Protein AF-A0A8C8S7E7-F1 (afdb_monomer_lite)

pLDDT: mean 85.09, std 15.63, range [33.44, 98.06]

Organism: NCBI:txid367368

Structure (mmCIF, N/CA/C/O backbone):
data_AF-A0A8C8S7E7-F1
#
_entry.id   AF-A0A8C8S7E7-F1
#
loop_
_atom_site.group_PDB
_atom_site.id
_atom_site.type_symbol
_atom_site.label_atom_id
_atom_site.label_alt_id
_atom_site.label_comp_id
_atom_site.label_asym_id
_atom_site.label_entity_id
_atom_site.label_seq_id
_atom_site.pdbx_PDB_ins_code
_atom_site.Cartn_x
_atom_site.Cartn_y
_atom_site.Cartn_z
_atom_site.occupancy
_atom_site.B_iso_or_equiv
_atom_site.auth_seq_id
_atom_site.auth_comp_id
_atom_site.auth_asym_id
_atom_site.auth_atom_id
_atom_site.pdbx_PDB_model_num
ATOM 1 N N . MET A 1 1 ? -9.403 21.729 17.748 1.00 33.44 1 MET A N 1
ATOM 2 C CA . MET A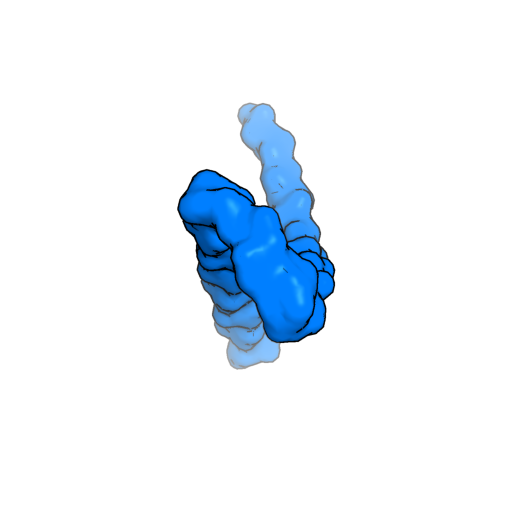 1 1 ? -10.374 21.210 16.764 1.00 33.44 1 MET A CA 1
ATOM 3 C C . MET A 1 1 ? -9.595 20.434 15.718 1.00 33.44 1 MET A C 1
ATOM 5 O O . MET A 1 1 ? -9.201 20.991 14.704 1.00 33.44 1 MET A O 1
ATOM 9 N N . THR A 1 2 ? -9.255 19.184 16.006 1.00 40.53 2 THR A N 1
ATOM 10 C CA . THR A 1 2 ? -8.729 18.282 14.983 1.00 40.53 2 THR A CA 1
ATOM 11 C C . THR A 1 2 ? -9.936 17.755 14.224 1.00 40.53 2 THR A C 1
ATOM 13 O O . THR A 1 2 ? -10.809 17.122 14.809 1.00 40.53 2 THR A O 1
ATOM 16 N N . ARG A 1 3 ? -10.038 18.106 12.940 1.00 52.16 3 ARG A N 1
ATOM 17 C CA . ARG A 1 3 ? -10.978 17.470 12.016 1.00 52.16 3 ARG A CA 1
ATOM 18 C C . ARG A 1 3 ? -10.711 15.967 12.106 1.00 52.16 3 ARG A C 1
ATOM 20 O O . ARG A 1 3 ? -9.581 15.563 11.835 1.00 52.16 3 ARG A O 1
ATOM 27 N N . GLY A 1 4 ? -11.690 15.197 12.585 1.00 53.31 4 GLY A N 1
ATOM 28 C CA . GLY A 1 4 ? -11.589 13.741 12.635 1.00 53.31 4 GLY A CA 1
ATOM 29 C C . GLY A 1 4 ? -11.188 13.249 11.252 1.00 53.31 4 GLY A C 1
ATOM 30 O O . GLY A 1 4 ? -11.745 13.710 10.255 1.00 53.31 4 GLY A O 1
ATOM 31 N N . LYS A 1 5 ? -10.145 12.423 11.176 1.00 55.38 5 LYS A N 1
ATOM 32 C CA . LYS A 1 5 ? -9.828 11.739 9.929 1.00 55.38 5 LYS A CA 1
ATOM 33 C C . LYS A 1 5 ? -10.990 10.780 9.676 1.00 55.38 5 LYS A C 1
ATOM 35 O O . LYS A 1 5 ? -11.255 9.924 10.510 1.00 55.38 5 LYS A O 1
ATOM 40 N N . GLU A 1 6 ? -11.718 10.956 8.582 1.00 60.19 6 GLU A N 1
ATOM 41 C CA . GLU A 1 6 ? -12.578 9.891 8.065 1.00 60.19 6 GLU A CA 1
ATOM 42 C C . GLU A 1 6 ? -11.642 8.837 7.468 1.00 60.19 6 GLU A C 1
ATOM 44 O O . GLU A 1 6 ? -11.185 8.963 6.332 1.00 60.19 6 GLU A O 1
ATOM 49 N N . GLU A 1 7 ? -11.267 7.851 8.280 1.00 66.88 7 GLU A N 1
ATOM 50 C CA . GLU A 1 7 ? -10.438 6.725 7.853 1.00 66.88 7 GLU A CA 1
ATOM 51 C C . GLU A 1 7 ? -11.322 5.768 7.051 1.00 66.88 7 GLU A C 1
ATOM 53 O O . GLU A 1 7 ? -12.151 5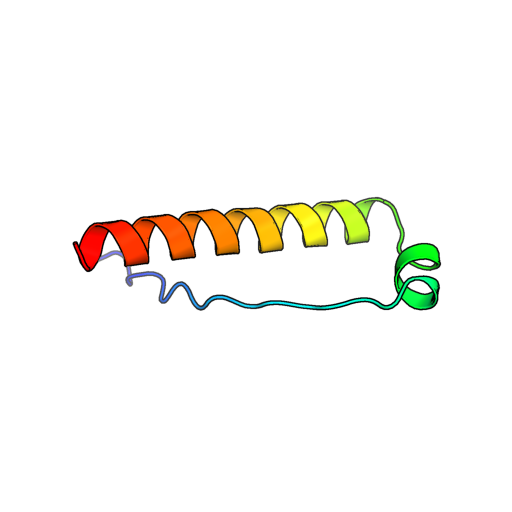.036 7.585 1.00 66.88 7 GLU A O 1
ATOM 58 N N . THR A 1 8 ? -11.216 5.859 5.725 1.00 73.31 8 THR A N 1
ATOM 59 C CA . THR A 1 8 ? -11.916 4.967 4.798 1.00 73.31 8 THR A CA 1
ATOM 60 C C . THR A 1 8 ? -10.973 3.837 4.422 1.00 73.31 8 THR A C 1
ATOM 62 O O . THR A 1 8 ? -9.870 4.096 3.950 1.00 73.31 8 THR A O 1
ATOM 65 N N . ILE A 1 9 ? -11.418 2.594 4.589 1.00 83.88 9 ILE A N 1
ATOM 66 C CA . ILE A 1 9 ? -10.671 1.411 4.152 1.00 83.88 9 ILE A CA 1
ATOM 67 C C . ILE A 1 9 ? -10.584 1.420 2.622 1.00 83.88 9 ILE A C 1
ATOM 69 O O . ILE A 1 9 ? -11.610 1.464 1.937 1.00 83.88 9 ILE A O 1
ATOM 73 N N . VAL A 1 10 ? -9.368 1.354 2.080 1.00 84.56 10 VAL A N 1
ATOM 74 C CA . VAL A 1 10 ? -9.125 1.337 0.630 1.00 84.56 10 VAL A CA 1
ATOM 75 C C . VAL A 1 10 ? -8.255 0.144 0.271 1.00 84.56 10 VAL A C 1
ATOM 77 O O . VAL A 1 10 ? -7.055 0.143 0.526 1.00 84.56 10 VAL A O 1
ATOM 80 N N . ALA A 1 11 ? -8.846 -0.863 -0.368 1.00 83.94 11 ALA A N 1
ATOM 81 C CA . ALA A 1 11 ? -8.115 -2.019 -0.869 1.00 83.94 11 ALA A CA 1
ATOM 82 C C . ALA A 1 11 ? -7.802 -1.857 -2.362 1.00 83.94 11 ALA A C 1
ATOM 84 O O . ALA A 1 11 ? -8.694 -1.631 -3.182 1.00 83.94 11 ALA A O 1
ATOM 85 N N . VAL A 1 12 ? -6.527 -2.004 -2.710 1.00 86.00 12 VAL A N 1
ATOM 86 C CA . VAL A 1 12 ? -6.059 -2.136 -4.094 1.00 86.00 12 VAL A CA 1
ATOM 87 C C . VAL A 1 12 ? -5.643 -3.584 -4.279 1.00 86.00 12 VAL A C 1
ATOM 89 O O . VAL A 1 12 ? -5.072 -4.167 -3.369 1.00 86.00 12 VAL A O 1
ATOM 92 N N . TYR A 1 13 ? -5.925 -4.184 -5.429 1.00 90.00 13 TYR A N 1
ATOM 93 C CA . TYR A 1 13 ? -5.532 -5.561 -5.711 1.00 90.00 13 TYR A CA 1
ATOM 94 C C . TYR A 1 13 ? -4.707 -5.600 -6.985 1.00 90.00 13 TYR A C 1
ATOM 96 O O . TYR A 1 13 ? -5.065 -4.970 -7.977 1.00 90.00 13 TYR A O 1
ATOM 104 N N . PHE A 1 14 ? -3.620 -6.364 -6.937 1.00 93.88 14 PHE A N 1
ATOM 105 C CA . PHE A 1 14 ? -2.760 -6.628 -8.078 1.00 93.88 14 PHE A CA 1
ATOM 106 C C . PHE A 1 14 ? -2.855 -8.106 -8.441 1.00 93.88 14 PHE A C 1
ATOM 108 O O . PHE A 1 14 ? -2.825 -8.975 -7.566 1.00 93.88 14 PHE A O 1
ATOM 115 N N . THR A 1 15 ? -2.935 -8.402 -9.733 1.00 97.19 15 THR A N 1
ATOM 116 C CA . THR A 1 15 ? -2.634 -9.744 -10.243 1.00 97.19 15 THR A CA 1
ATOM 117 C C . THR A 1 15 ? -1.147 -10.063 -10.051 1.00 97.19 15 THR A C 1
ATOM 119 O O . THR A 1 15 ? -0.330 -9.163 -9.860 1.00 97.19 15 THR A O 1
ATOM 122 N N . GLU A 1 16 ? -0.752 -11.336 -10.148 1.00 97.00 16 GLU A N 1
ATOM 123 C CA . GLU A 1 16 ? 0.669 -11.722 -10.051 1.00 97.00 16 GLU A CA 1
ATOM 124 C C . GLU A 1 16 ? 1.540 -11.017 -11.103 1.00 97.00 16 GLU A C 1
ATOM 126 O O . GLU A 1 16 ? 2.661 -10.597 -10.810 1.00 97.00 16 GLU A O 1
ATOM 131 N N . ALA A 1 17 ? 1.005 -10.842 -12.317 1.00 97.94 17 ALA A N 1
ATOM 132 C CA . ALA A 1 17 ? 1.683 -10.138 -13.398 1.00 97.94 17 ALA A CA 1
ATOM 133 C C . ALA A 1 17 ? 1.880 -8.649 -13.075 1.00 97.94 17 ALA A C 1
ATOM 135 O O . ALA A 1 17 ? 2.968 -8.121 -13.278 1.00 97.94 17 ALA A O 1
ATOM 136 N N . GLU A 1 18 ? 0.863 -7.976 -12.533 1.00 97.94 18 GLU A N 1
ATOM 137 C CA . GLU A 1 18 ? 0.971 -6.571 -12.120 1.00 97.94 18 GLU A CA 1
ATOM 138 C C . GLU A 1 18 ? 1.893 -6.410 -10.909 1.00 97.94 18 GLU A C 1
ATOM 140 O O . GLU A 1 18 ? 2.708 -5.492 -10.873 1.00 97.94 18 GLU A O 1
ATOM 145 N N . TRP A 1 19 ? 1.842 -7.341 -9.955 1.00 96.62 19 TRP A N 1
ATOM 146 C CA . TRP A 1 19 ? 2.717 -7.351 -8.785 1.00 96.62 19 TRP A CA 1
ATOM 147 C C . TRP A 1 19 ? 4.199 -7.466 -9.163 1.00 96.62 19 TRP A C 1
ATOM 149 O O . TRP A 1 19 ? 5.064 -6.819 -8.559 1.00 96.62 19 TRP A O 1
ATOM 159 N N . ALA A 1 20 ? 4.507 -8.268 -10.187 1.00 97.25 20 ALA A N 1
ATOM 160 C CA . ALA A 1 20 ? 5.861 -8.421 -10.711 1.00 97.25 20 ALA A CA 1
ATOM 161 C C . ALA A 1 20 ? 6.416 -7.123 -11.324 1.00 97.25 20 ALA A C 1
ATOM 163 O O . ALA A 1 20 ? 7.631 -6.932 -11.314 1.00 97.25 20 ALA A O 1
ATOM 164 N N . LEU A 1 21 ? 5.543 -6.233 -11.808 1.00 98.06 21 LEU A N 1
ATOM 165 C CA . LEU A 1 21 ? 5.909 -4.943 -12.401 1.00 98.06 21 LEU A CA 1
ATOM 166 C C . LEU A 1 21 ? 6.108 -3.827 -11.369 1.00 98.06 21 LEU A C 1
ATOM 168 O O . LEU A 1 21 ? 6.643 -2.779 -11.724 1.00 98.06 21 LEU A O 1
ATOM 172 N N . LEU A 1 22 ? 5.687 -4.035 -10.118 1.00 97.06 22 LEU A N 1
ATOM 173 C CA . LEU A 1 22 ? 5.851 -3.038 -9.067 1.00 97.06 22 LEU A CA 1
ATOM 174 C C . LEU A 1 22 ? 7.313 -2.889 -8.653 1.00 97.06 22 LEU A C 1
ATOM 176 O O . LEU A 1 22 ? 8.017 -3.881 -8.426 1.00 97.06 22 LEU A O 1
ATOM 180 N N . ASP A 1 23 ? 7.728 -1.641 -8.467 1.00 98.00 23 ASP A N 1
ATOM 181 C CA . ASP A 1 23 ? 8.982 -1.333 -7.795 1.00 98.00 23 ASP A CA 1
ATOM 182 C C . ASP A 1 23 ? 8.881 -1.533 -6.269 1.00 98.00 23 ASP A C 1
ATOM 184 O O . ASP A 1 23 ? 7.812 -1.771 -5.696 1.00 98.00 23 ASP A O 1
ATOM 188 N N . GLU A 1 24 ? 10.029 -1.483 -5.592 1.00 97.69 24 GLU A N 1
ATOM 189 C CA . GLU A 1 24 ? 10.114 -1.721 -4.150 1.00 97.69 24 GLU A CA 1
ATOM 190 C C . GLU A 1 24 ? 9.285 -0.718 -3.337 1.00 97.69 24 GLU A C 1
ATOM 192 O O . GLU A 1 24 ? 8.583 -1.126 -2.412 1.00 97.69 24 GLU A O 1
ATOM 197 N N . ARG A 1 25 ? 9.263 0.558 -3.741 1.00 97.50 25 ARG A N 1
A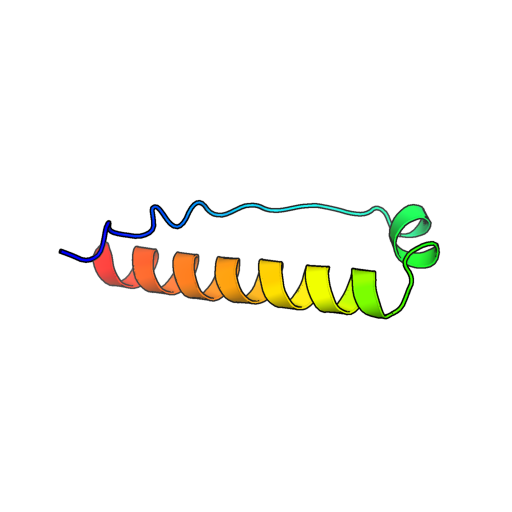TOM 198 C CA . ARG A 1 25 ? 8.483 1.594 -3.052 1.00 97.50 25 ARG A CA 1
ATOM 199 C C . ARG A 1 25 ? 6.986 1.383 -3.224 1.00 97.50 25 ARG A C 1
ATOM 201 O O . ARG A 1 25 ? 6.221 1.606 -2.292 1.00 97.50 25 ARG A O 1
ATOM 208 N N . GLN A 1 26 ? 6.550 0.946 -4.400 1.00 96.25 26 GLN A N 1
ATOM 209 C CA . GLN A 1 26 ? 5.146 0.623 -4.648 1.00 96.25 26 GLN A CA 1
ATOM 210 C C . GLN A 1 26 ? 4.685 -0.574 -3.809 1.00 96.25 26 GLN A C 1
ATOM 212 O O . GLN A 1 26 ? 3.571 -0.569 -3.287 1.00 96.25 26 GLN A O 1
ATOM 217 N N . ARG A 1 27 ? 5.545 -1.586 -3.634 1.00 96.50 27 ARG A N 1
ATOM 218 C CA . ARG A 1 27 ? 5.255 -2.737 -2.764 1.00 96.50 27 ARG A CA 1
ATOM 219 C C . ARG A 1 27 ? 5.244 -2.362 -1.287 1.00 96.50 27 ARG A C 1
ATOM 221 O O . ARG A 1 27 ? 4.429 -2.903 -0.545 1.00 96.50 27 ARG A O 1
ATOM 228 N N . GLU A 1 28 ? 6.128 -1.464 -0.860 1.00 97.12 28 GLU A N 1
ATOM 229 C CA . GLU A 1 28 ? 6.099 -0.884 0.487 1.00 97.12 28 GLU A CA 1
ATOM 230 C C . GLU A 1 28 ? 4.784 -0.154 0.735 1.00 97.12 28 GLU A C 1
ATOM 232 O O . GLU A 1 28 ? 4.060 -0.527 1.650 1.00 97.12 28 GLU A O 1
ATOM 237 N N . LEU A 1 29 ? 4.406 0.764 -0.157 1.00 94.69 29 LEU A N 1
ATOM 238 C CA . LEU A 1 29 ? 3.157 1.511 -0.030 1.00 94.69 29 LEU A CA 1
ATOM 239 C C . LEU A 1 29 ? 1.927 0.595 0.023 1.00 94.69 29 LEU A C 1
ATOM 241 O O . LEU A 1 29 ? 1.019 0.829 0.814 1.00 94.69 29 LEU A O 1
ATOM 245 N N . TYR A 1 30 ? 1.890 -0.461 -0.796 1.00 95.06 30 TYR A N 1
ATOM 246 C CA . TYR A 1 30 ? 0.818 -1.454 -0.725 1.00 95.06 30 TYR A CA 1
ATOM 247 C C . TYR A 1 30 ? 0.737 -2.113 0.658 1.00 95.06 30 TYR A C 1
ATOM 249 O O . TYR A 1 30 ? -0.358 -2.270 1.194 1.00 95.06 30 TYR A O 1
ATOM 257 N N . ARG A 1 31 ? 1.879 -2.508 1.238 1.00 94.25 31 ARG A N 1
ATOM 258 C CA . ARG A 1 31 ? 1.912 -3.126 2.570 1.00 94.25 31 ARG A CA 1
ATOM 259 C C . ARG A 1 31 ? 1.436 -2.158 3.643 1.00 94.25 31 ARG A C 1
ATOM 261 O O . ARG A 1 31 ? 0.615 -2.569 4.453 1.00 94.25 31 ARG A O 1
ATOM 268 N N . ASP A 1 32 ? 1.891 -0.910 3.599 1.00 94.12 32 ASP A N 1
ATOM 269 C CA . ASP A 1 32 ? 1.512 0.118 4.571 1.00 94.12 32 ASP A CA 1
ATOM 270 C C . ASP A 1 32 ? -0.002 0.369 4.533 1.00 94.12 32 ASP A C 1
ATOM 272 O O . ASP A 1 32 ? -0.680 0.262 5.551 1.00 94.12 32 ASP A O 1
ATOM 276 N N . VAL A 1 33 ? -0.564 0.577 3.336 1.00 91.56 33 VAL A N 1
ATOM 277 C CA . VAL A 1 33 ? -2.012 0.787 3.157 1.00 91.56 33 VAL A CA 1
ATOM 278 C C . VAL A 1 33 ? -2.817 -0.428 3.618 1.00 91.56 33 VAL A C 1
ATOM 280 O O . VAL A 1 33 ? -3.834 -0.289 4.295 1.00 91.56 33 VAL A O 1
ATOM 283 N N . MET A 1 34 ? -2.385 -1.641 3.265 1.00 92.62 34 MET A N 1
ATOM 284 C CA . MET A 1 34 ? -3.103 -2.846 3.678 1.00 92.62 34 MET A CA 1
ATOM 285 C C . MET A 1 34 ? -2.984 -3.111 5.180 1.00 92.62 34 MET A C 1
ATOM 287 O O . MET A 1 34 ? -3.935 -3.626 5.762 1.00 92.62 34 MET A O 1
ATOM 291 N N . GLN A 1 35 ? -1.863 -2.756 5.811 1.00 93.19 35 GLN A N 1
ATOM 292 C CA . GLN A 1 35 ? -1.704 -2.837 7.259 1.00 93.19 35 GLN A CA 1
ATOM 293 C C . GLN A 1 35 ? -2.667 -1.884 7.972 1.00 93.19 35 GLN A C 1
ATOM 295 O O . GLN A 1 35 ? -3.419 -2.341 8.831 1.00 93.19 35 GLN A O 1
ATOM 300 N N . GLU A 1 36 ? -2.702 -0.610 7.570 1.00 90.75 36 GLU A N 1
ATOM 301 C CA . GLU A 1 36 ? -3.647 0.373 8.117 1.00 90.75 36 GLU A CA 1
ATOM 302 C C . GLU A 1 36 ? -5.093 -0.127 7.973 1.00 90.75 36 GLU A C 1
ATOM 304 O O . GLU A 1 36 ? -5.851 -0.129 8.940 1.00 90.75 36 GLU A O 1
ATOM 309 N N . ASN A 1 37 ? -5.455 -0.683 6.810 1.00 90.75 37 ASN A N 1
ATOM 310 C CA . ASN A 1 37 ? -6.779 -1.272 6.600 1.00 90.75 37 ASN A CA 1
ATOM 311 C C . ASN A 1 37 ? -7.101 -2.415 7.579 1.00 90.75 37 ASN A C 1
ATOM 313 O O . ASN A 1 37 ? -8.229 -2.502 8.066 1.00 90.75 37 ASN A O 1
ATOM 317 N N . TYR A 1 38 ? -6.151 -3.322 7.840 1.00 91.00 38 TYR A N 1
ATOM 318 C CA . TYR A 1 38 ? -6.362 -4.425 8.783 1.00 91.00 38 TYR A CA 1
ATOM 319 C C . TYR A 1 38 ? -6.544 -3.916 10.212 1.00 91.00 38 TYR A C 1
ATOM 321 O O . TYR A 1 38 ? -7.428 -4.401 10.916 1.00 91.00 38 TYR A O 1
ATOM 329 N N . GLU A 1 39 ? -5.746 -2.937 10.628 1.00 90.88 39 GLU A N 1
ATOM 330 C CA . GLU A 1 39 ? -5.848 -2.321 11.953 1.00 90.88 39 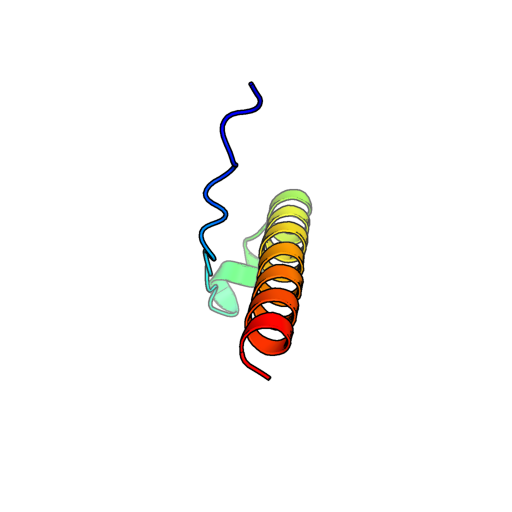GLU A CA 1
ATOM 331 C C . GLU A 1 39 ? -7.200 -1.612 12.127 1.00 90.88 39 GLU A C 1
ATOM 333 O O . GLU A 1 39 ? -7.885 -1.834 13.129 1.00 90.88 39 GLU A O 1
ATOM 338 N N . THR A 1 40 ? -7.658 -0.863 11.116 1.00 88.31 40 THR A N 1
ATOM 339 C CA . THR A 1 40 ? -8.997 -0.253 11.114 1.00 88.31 40 THR A CA 1
ATOM 340 C C . THR A 1 40 ? -10.103 -1.309 11.197 1.00 88.31 40 THR A C 1
ATOM 342 O O . THR A 1 40 ? -11.049 -1.148 11.966 1.00 88.31 40 THR A O 1
ATOM 345 N N . LEU A 1 41 ? -10.002 -2.415 10.448 1.00 88.44 41 LEU A N 1
ATOM 346 C CA . LEU A 1 41 ? -10.990 -3.501 10.499 1.00 88.44 41 LEU A CA 1
ATOM 347 C C . LEU A 1 41 ? -11.059 -4.172 11.875 1.00 88.44 41 LEU A C 1
ATOM 349 O O . LEU A 1 41 ? -12.155 -4.494 12.334 1.00 88.44 41 LEU A O 1
ATOM 353 N N . ILE A 1 42 ? -9.913 -4.381 12.530 1.00 88.81 42 ILE A N 1
ATOM 354 C CA . ILE A 1 42 ? -9.858 -4.924 13.892 1.00 88.81 42 ILE A CA 1
ATOM 355 C C . ILE A 1 42 ? -10.549 -3.964 14.862 1.00 88.81 42 ILE A C 1
ATOM 357 O O . ILE A 1 42 ? -11.447 -4.393 15.581 1.00 88.81 42 ILE A O 1
ATOM 361 N N . SER A 1 43 ? -10.206 -2.673 14.820 1.00 86.44 43 SER A N 1
ATOM 362 C CA . SER A 1 43 ? -10.814 -1.650 15.683 1.00 86.44 43 SER A CA 1
ATOM 363 C C . SER A 1 43 ? -12.334 -1.575 15.506 1.00 86.44 43 SER A C 1
ATOM 365 O O . SER A 1 43 ? -13.068 -1.526 16.487 1.00 86.44 43 SER A O 1
ATOM 367 N N . LEU A 1 44 ? -12.832 -1.624 14.265 1.00 85.56 44 LEU A N 1
ATOM 368 C CA . LEU A 1 44 ? -14.276 -1.649 13.996 1.00 85.56 44 LEU A CA 1
ATOM 369 C C . LEU A 1 44 ? -14.944 -2.926 14.524 1.00 85.56 44 LEU A C 1
ATOM 371 O O . LEU A 1 44 ? -16.089 -2.889 14.966 1.00 85.56 44 LEU A O 1
ATOM 375 N N . GLY A 1 45 ? -14.246 -4.062 14.472 1.00 84.50 45 GLY A N 1
ATOM 376 C CA . GLY A 1 45 ? -14.719 -5.316 15.054 1.00 84.50 45 GLY A CA 1
ATOM 377 C C . GLY A 1 45 ? -14.810 -5.265 16.581 1.00 84.50 45 GLY A C 1
ATOM 378 O O . GLY A 1 45 ? -15.773 -5.782 17.141 1.00 84.50 45 GLY A O 1
ATOM 379 N N . GLU A 1 46 ? -13.848 -4.621 17.244 1.00 83.94 46 GLU A N 1
ATOM 380 C CA . GLU A 1 46 ? -13.852 -4.402 18.697 1.00 83.94 46 GLU A CA 1
ATOM 381 C C . GLU A 1 46 ? -14.970 -3.450 19.144 1.00 83.94 46 GLU A C 1
ATOM 383 O O . GLU A 1 46 ? -15.540 -3.651 20.209 1.00 83.94 46 GLU A O 1
ATOM 388 N N . GLU A 1 47 ? -15.332 -2.451 18.333 1.00 78.88 47 GLU A N 1
ATOM 389 C CA . GLU A 1 47 ? -16.457 -1.546 18.624 1.00 78.88 47 GLU A CA 1
ATOM 390 C C . GLU A 1 47 ? -17.840 -2.210 18.485 1.00 78.88 47 GLU A C 1
ATOM 392 O O . GLU A 1 47 ? -18.822 -1.720 19.047 1.00 78.88 47 GLU A O 1
ATOM 397 N N . LEU A 1 48 ? -17.941 -3.303 17.721 1.00 77.06 48 LEU A N 1
ATOM 398 C CA . LEU A 1 48 ? -19.196 -4.020 17.463 1.00 77.06 48 LEU A CA 1
ATOM 399 C C . LEU A 1 48 ? -19.463 -5.195 18.426 1.00 77.06 48 LEU A C 1
ATOM 401 O O . LEU A 1 48 ? -20.551 -5.777 18.357 1.00 77.06 48 LEU A O 1
ATOM 405 N N . LEU A 1 49 ? -18.505 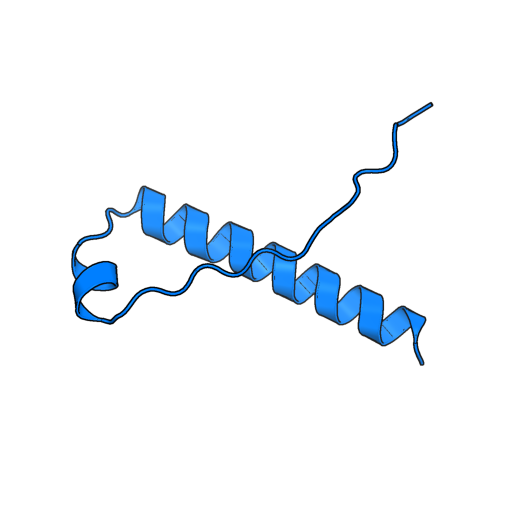-5.553 19.290 1.00 68.88 49 LEU A N 1
ATOM 406 C CA . LEU A 1 49 ? -18.596 -6.638 20.282 1.00 68.88 49 LEU A CA 1
ATOM 407 C C . LEU A 1 49 ? -18.786 -6.099 21.705 1.00 68.88 49 LEU A C 1
ATOM 409 O O . LEU A 1 49 ? -19.537 -6.758 22.463 1.00 68.88 49 LEU A O 1
#

Foldseek 3Di:
DPPDPPDDQDADDDDPVRVVVDDPVRVVVNVVSVVSNVVVVVVVVVVVD

Sequence (49 aa):
MTRGKEETIVAVYFTEAEW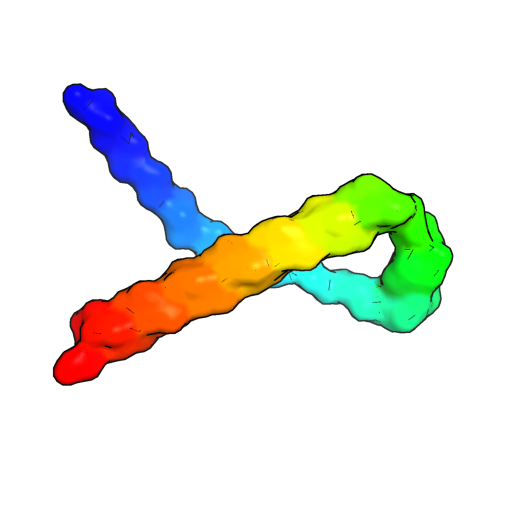ALLDERQRELYRDVMQENYETLISLGEELL

Radius of gyration: 14.22 Å; chains: 1; bounding box: 29×33×34 Å

Secondary structure (DSSP, 8-state):
---------------HHHHHH--HHHHHHHHHHHHHHHHHHHHHHHHT-

InterPro domains:
  IPR001909 Krueppel-associated box [PF01352] (10-45)
  IPR001909 Krueppel-associated box [PS50805] (5-49)
  IPR001909 Krueppel-associated box [SM00349] (10-49)
  IPR001909 Krueppel-associated box [cd07765] (10-44)
  IPR036051 Krueppel-associated box domain superfamily [SSF109640] (10-46)
  IPR050169 Krueppel C2H2-type zinc-finger [PTHR23232] (10-45)